Protein AF-A0A0U5NN83-F1 (afdb_monomer_lite)

Radius of gyration: 13.85 Å; chains: 1; bounding box: 35×32×36 Å

Structure (mmCIF, N/CA/C/O backbone):
data_AF-A0A0U5NN83-F1
#
_entry.id   AF-A0A0U5NN83-F1
#
loop_
_atom_site.group_PDB
_atom_site.id
_atom_site.type_symbol
_atom_site.label_atom_id
_atom_site.label_alt_id
_atom_site.label_comp_id
_atom_site.label_asym_id
_atom_site.label_entity_id
_atom_site.label_seq_id
_atom_site.pdbx_PDB_ins_code
_atom_site.Cartn_x
_atom_site.Cartn_y
_atom_site.Cartn_z
_atom_site.occupancy
_atom_site.B_iso_or_equiv
_atom_site.auth_seq_id
_atom_site.auth_comp_id
_atom_site.auth_asym_id
_atom_site.auth_atom_id
_atom_site.pdbx_PDB_model_num
ATOM 1 N N . MET A 1 1 ? 1.907 3.941 10.785 1.00 85.69 1 MET A N 1
ATOM 2 C CA . MET A 1 1 ? 0.434 3.971 10.517 1.00 85.69 1 MET A CA 1
ATOM 3 C C . MET A 1 1 ? 0.019 2.724 9.747 1.00 85.69 1 MET A C 1
ATOM 5 O O . MET A 1 1 ? 0.842 2.236 8.992 1.00 85.69 1 MET A O 1
ATOM 9 N N . LYS A 1 2 ? -1.228 2.244 9.859 1.00 88.69 2 LYS A N 1
ATOM 10 C CA . LYS A 1 2 ? -1.724 1.090 9.085 1.00 88.69 2 LYS A CA 1
ATOM 11 C C . LYS A 1 2 ? -2.921 1.436 8.216 1.00 88.69 2 LYS A C 1
ATOM 13 O O . LYS A 1 2 ? -3.808 2.194 8.622 1.00 88.69 2 LYS A O 1
ATOM 18 N N . PHE A 1 3 ? -2.979 0.804 7.053 1.00 90.69 3 PHE A N 1
ATOM 19 C CA . PHE A 1 3 ? -3.978 1.039 6.024 1.00 90.69 3 PHE A CA 1
ATOM 20 C C . PHE A 1 3 ? -4.608 -0.256 5.523 1.00 90.69 3 PHE A C 1
ATOM 22 O O . PHE A 1 3 ? -3.968 -1.305 5.490 1.00 90.69 3 PHE A O 1
ATOM 29 N N . ASN A 1 4 ? -5.848 -0.154 5.060 1.00 92.31 4 ASN A N 1
ATOM 30 C CA . ASN A 1 4 ? -6.529 -1.183 4.290 1.00 92.31 4 ASN A CA 1
ATOM 31 C C . ASN A 1 4 ? -6.712 -0.704 2.847 1.00 92.31 4 ASN A C 1
ATOM 33 O O . ASN A 1 4 ? -7.186 0.405 2.604 1.00 92.31 4 ASN A O 1
ATOM 37 N N . CYS A 1 5 ? -6.358 -1.542 1.878 1.00 94.31 5 CYS A N 1
ATOM 38 C CA . CYS A 1 5 ? -6.601 -1.251 0.474 1.00 94.31 5 CYS A CA 1
ATOM 39 C C . CYS A 1 5 ? -8.099 -1.406 0.158 1.00 94.31 5 CYS A C 1
ATOM 41 O O . CYS A 1 5 ? -8.672 -2.486 0.313 1.00 94.31 5 CYS A O 1
ATOM 43 N N . VAL A 1 6 ? -8.753 -0.353 -0.333 1.00 94.25 6 VAL A N 1
ATOM 44 C CA . VAL A 1 6 ? -10.208 -0.352 -0.586 1.00 94.25 6 VAL A CA 1
ATOM 45 C C . VAL A 1 6 ? -10.584 -0.730 -2.021 1.00 94.25 6 VAL A C 1
ATOM 47 O O . VAL A 1 6 ? -11.743 -1.069 -2.294 1.00 94.25 6 VAL A O 1
ATOM 50 N N . LYS A 1 7 ? -9.614 -0.714 -2.941 1.00 93.25 7 LYS A N 1
ATOM 51 C CA . LYS A 1 7 ? -9.805 -0.957 -4.376 1.00 93.25 7 LYS A CA 1
ATOM 52 C C . LYS A 1 7 ? -8.540 -1.548 -4.989 1.00 93.25 7 LYS A C 1
ATOM 54 O O . LYS A 1 7 ? -7.456 -1.043 -4.744 1.00 93.25 7 LYS A O 1
ATOM 59 N N . ASP A 1 8 ? -8.693 -2.563 -5.834 1.00 94.50 8 ASP A N 1
ATOM 60 C CA . ASP A 1 8 ? -7.564 -3.175 -6.538 1.00 94.50 8 ASP A CA 1
ATOM 61 C C . ASP A 1 8 ? -6.840 -2.175 -7.444 1.00 94.50 8 ASP A C 1
ATOM 63 O O . ASP A 1 8 ? -7.477 -1.429 -8.196 1.00 94.50 8 ASP A O 1
ATOM 67 N N . PHE A 1 9 ? -5.510 -2.229 -7.440 1.00 93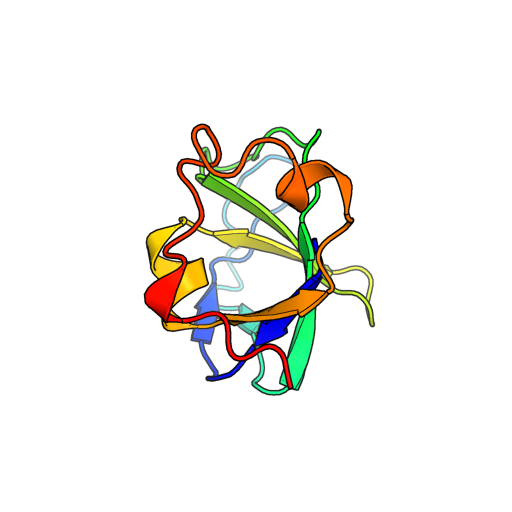.38 9 PHE A N 1
ATOM 68 C CA . PHE A 1 9 ? -4.675 -1.455 -8.353 1.00 93.38 9 PHE A CA 1
ATOM 69 C C . PHE A 1 9 ? -3.356 -2.163 -8.657 1.00 93.38 9 PHE A C 1
ATOM 71 O O . PHE A 1 9 ? -3.006 -3.158 -8.023 1.00 93.38 9 PHE A O 1
ATOM 78 N N . HIS A 1 10 ? -2.641 -1.664 -9.662 1.00 90.69 10 HIS A N 1
ATOM 79 C CA . HIS A 1 10 ? -1.344 -2.201 -10.065 1.00 90.69 10 HIS A CA 1
ATOM 80 C C . HIS A 1 10 ? -0.230 -1.217 -9.732 1.00 90.69 10 HIS A C 1
ATOM 82 O O . HIS A 1 10 ? -0.390 -0.007 -9.924 1.00 90.69 10 HIS A O 1
ATOM 88 N N . VAL A 1 11 ? 0.885 -1.746 -9.245 1.00 88.06 11 VAL A N 1
ATOM 89 C CA . VAL A 1 11 ? 2.127 -1.008 -9.015 1.00 88.06 11 VAL A CA 1
ATOM 90 C C . VAL A 1 11 ? 3.259 -1.653 -9.791 1.00 88.06 11 VAL A C 1
ATOM 92 O O . VAL A 1 11 ? 3.241 -2.862 -10.056 1.00 88.06 11 VAL A O 1
ATOM 95 N N . ASP A 1 12 ? 4.240 -0.834 -10.141 1.00 83.69 12 ASP A N 1
ATOM 96 C CA . ASP A 1 12 ? 5.486 -1.332 -10.695 1.00 83.69 12 ASP A CA 1
ATOM 97 C C . ASP A 1 12 ? 6.209 -2.162 -9.634 1.00 83.69 12 ASP A C 1
ATOM 99 O O . ASP A 1 12 ? 6.183 -1.848 -8.443 1.00 83.69 12 ASP A O 1
ATOM 103 N N . THR A 1 13 ? 6.794 -3.277 -10.067 1.00 79.81 13 THR A N 1
ATOM 104 C CA . THR A 1 13 ? 7.579 -4.136 -9.177 1.00 79.81 13 THR A CA 1
ATOM 105 C C . THR A 1 13 ? 9.018 -3.684 -9.260 1.00 79.81 13 THR A C 1
ATOM 107 O O . THR A 1 13 ? 9.611 -3.702 -10.340 1.00 79.81 13 THR A O 1
ATOM 110 N N . ILE A 1 14 ? 9.557 -3.265 -8.127 1.00 80.00 14 ILE A N 1
ATOM 111 C CA . ILE A 1 14 ? 10.880 -2.670 -8.023 1.00 80.00 14 ILE A CA 1
ATOM 112 C C . ILE A 1 14 ? 11.770 -3.649 -7.254 1.00 80.00 14 ILE A C 1
ATOM 114 O O . ILE A 1 14 ? 11.311 -4.272 -6.297 1.00 80.00 14 ILE A O 1
ATOM 118 N N . ASP A 1 15 ? 13.006 -3.842 -7.710 1.00 78.69 15 ASP A N 1
ATOM 119 C CA . ASP A 1 15 ? 13.990 -4.647 -6.987 1.00 78.69 15 ASP A CA 1
ATOM 120 C C . ASP A 1 15 ? 14.625 -3.870 -5.819 1.00 78.69 15 ASP A C 1
ATOM 122 O O . ASP A 1 15 ? 14.372 -2.685 -5.605 1.00 78.69 15 ASP A O 1
ATOM 126 N N . GLU A 1 16 ? 15.494 -4.534 -5.060 1.00 80.06 16 GLU A N 1
ATOM 127 C CA . GLU A 1 16 ? 16.206 -3.943 -3.915 1.00 80.06 16 GLU A CA 1
ATOM 128 C C . GLU A 1 16 ? 17.120 -2.760 -4.295 1.00 80.06 16 GLU A C 1
ATOM 130 O O . GLU A 1 16 ? 17.606 -2.047 -3.422 1.00 80.06 16 GLU A O 1
ATOM 135 N N . ASN A 1 17 ? 17.363 -2.536 -5.590 1.00 79.75 17 ASN A N 1
ATOM 136 C CA . ASN A 1 17 ? 18.187 -1.445 -6.101 1.00 79.75 17 ASN A CA 1
ATOM 137 C C . ASN A 1 17 ? 17.352 -0.294 -6.686 1.00 79.75 17 ASN A C 1
ATOM 139 O O . ASN A 1 17 ? 17.925 0.642 -7.246 1.00 79.75 17 ASN A O 1
ATOM 143 N N . GLY A 1 18 ? 16.019 -0.352 -6.605 1.00 72.12 18 GLY A N 1
ATOM 144 C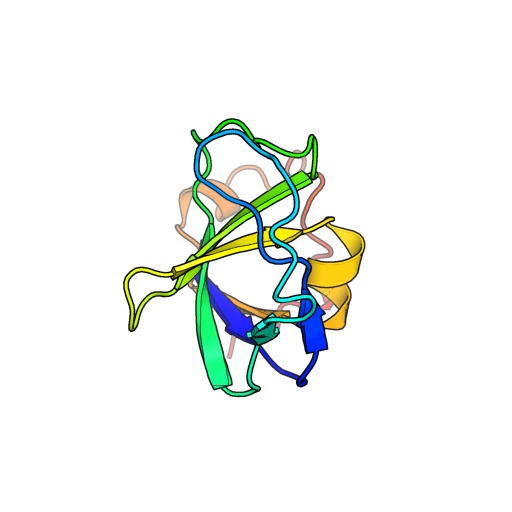 CA . GLY A 1 18 ? 15.160 0.681 -7.179 1.00 72.12 18 GLY A CA 1
ATOM 145 C C . GLY A 1 18 ? 14.895 0.523 -8.678 1.00 72.12 18 GLY A C 1
ATOM 146 O O . GLY A 1 18 ? 14.320 1.424 -9.292 1.00 72.12 18 GLY A O 1
ATOM 147 N N . PHE A 1 19 ? 15.282 -0.597 -9.301 1.00 77.44 19 PHE A N 1
ATOM 148 C CA . PHE A 1 19 ? 15.032 -0.829 -10.723 1.00 77.44 19 PHE A CA 1
ATOM 149 C C . PHE A 1 19 ? 13.709 -1.553 -10.954 1.00 77.44 19 PHE A C 1
ATOM 151 O O . PHE A 1 19 ? 13.385 -2.543 -10.299 1.00 77.44 19 PHE A O 1
ATOM 158 N N . CYS A 1 20 ? 12.952 -1.085 -11.949 1.00 76.19 20 CYS A N 1
ATOM 159 C CA . CYS A 1 20 ? 11.751 -1.773 -12.408 1.00 76.19 20 CYS A CA 1
ATOM 160 C C . CYS A 1 20 ? 12.121 -3.159 -12.947 1.00 76.19 20 CYS A C 1
ATOM 162 O O . CYS A 1 20 ? 12.906 -3.295 -13.889 1.00 76.19 20 CYS A O 1
ATOM 164 N N . THR A 1 21 ? 11.524 -4.190 -12.367 1.00 73.06 21 THR A N 1
ATOM 165 C CA . THR A 1 21 ? 11.643 -5.561 -12.859 1.00 73.06 21 THR A CA 1
ATOM 166 C C . THR A 1 21 ? 10.689 -5.769 -14.035 1.00 73.06 21 THR A C 1
ATOM 168 O O . THR A 1 21 ? 9.583 -5.240 -14.060 1.00 73.06 21 THR A O 1
ATOM 171 N N . HIS A 1 22 ? 11.110 -6.550 -15.034 1.00 61.41 22 HIS A N 1
ATOM 172 C CA . HIS A 1 22 ? 10.342 -6.783 -16.267 1.00 61.41 22 HIS A CA 1
ATOM 173 C C . HIS A 1 22 ? 8.992 -7.506 -16.052 1.00 61.41 22 HIS A C 1
ATOM 175 O O . HIS A 1 22 ? 8.170 -7.544 -16.973 1.00 61.41 22 HIS A O 1
ATOM 181 N N . GLU A 1 23 ? 8.744 -8.060 -14.859 1.00 61.78 23 GLU A N 1
ATOM 182 C CA . GLU A 1 23 ? 7.443 -8.583 -14.421 1.00 61.78 23 GLU A CA 1
ATOM 183 C C . GLU A 1 23 ? 6.519 -7.424 -14.016 1.00 61.78 23 GLU A C 1
ATOM 185 O O . GLU A 1 23 ? 6.129 -7.242 -12.865 1.00 61.78 23 GLU A O 1
ATOM 190 N N . ASN A 1 24 ? 6.204 -6.584 -15.000 1.00 56.69 24 ASN A N 1
ATOM 191 C CA . ASN A 1 24 ? 5.416 -5.382 -14.797 1.00 56.69 24 ASN A CA 1
ATOM 192 C C . ASN A 1 24 ? 4.029 -5.730 -14.241 1.00 56.69 24 ASN A C 1
ATOM 194 O O . ASN A 1 24 ? 3.290 -6.514 -14.844 1.00 56.69 24 ASN A O 1
ATOM 198 N N . ASN A 1 25 ? 3.641 -5.004 -13.190 1.00 70.00 25 ASN A N 1
ATOM 199 C CA . ASN A 1 25 ? 2.318 -4.956 -12.565 1.00 70.00 25 ASN A CA 1
ATOM 200 C C . ASN A 1 25 ? 2.055 -5.999 -11.481 1.00 70.00 25 ASN A C 1
ATOM 202 O O . ASN A 1 25 ? 1.267 -6.937 -11.645 1.00 70.00 25 ASN A O 1
ATOM 206 N N . ARG A 1 26 ? 2.593 -5.730 -10.292 1.00 84.50 26 ARG A N 1
ATOM 207 C CA . ARG A 1 26 ? 2.107 -6.378 -9.080 1.00 84.50 26 ARG A CA 1
ATOM 208 C C . ARG A 1 26 ? 0.734 -5.818 -8.729 1.00 84.50 26 ARG A C 1
ATOM 210 O O . ARG A 1 26 ? 0.534 -4.607 -8.635 1.00 84.50 26 ARG A O 1
ATOM 217 N N . ARG A 1 27 ? -0.238 -6.714 -8.557 1.00 91.19 27 ARG A N 1
ATOM 218 C CA . ARG A 1 27 ? -1.610 -6.353 -8.185 1.00 91.19 27 ARG A CA 1
ATOM 219 C C . ARG A 1 27 ? -1.732 -6.250 -6.671 1.00 91.19 27 ARG A C 1
ATOM 221 O O . ARG A 1 27 ? -1.713 -7.269 -5.980 1.00 91.19 27 ARG A O 1
ATOM 228 N N . VAL A 1 28 ? -1.959 -5.039 -6.180 1.00 92.81 28 VAL A N 1
ATOM 229 C CA . VAL A 1 28 ? -2.398 -4.790 -4.808 1.00 92.81 28 VAL A CA 1
ATOM 230 C C . VAL A 1 28 ? -3.892 -5.086 -4.737 1.00 92.81 28 VAL A C 1
ATOM 232 O O . VAL A 1 28 ? -4.688 -4.554 -5.515 1.00 92.81 28 VAL A O 1
ATOM 235 N N . ARG A 1 29 ? -4.273 -6.009 -3.852 1.00 94.12 29 ARG A N 1
ATOM 236 C CA . ARG A 1 29 ? -5.653 -6.496 -3.741 1.00 94.12 29 ARG A CA 1
ATOM 237 C C . ARG A 1 29 ? -6.424 -5.702 -2.699 1.00 94.12 29 ARG A C 1
ATOM 239 O O . ARG A 1 29 ? -5.922 -5.461 -1.606 1.00 94.12 29 ARG A O 1
ATOM 246 N N . LYS A 1 30 ? -7.681 -5.399 -2.984 1.00 95.19 30 LYS A N 1
ATOM 247 C CA . LYS A 1 30 ? -8.645 -4.911 -2.006 1.00 95.19 30 LYS A CA 1
ATOM 248 C C . LYS A 1 30 ? -8.686 -5.849 -0.798 1.00 95.19 30 LYS A C 1
ATOM 250 O O . LYS A 1 30 ? -8.739 -7.069 -0.956 1.00 95.19 30 LYS A O 1
ATOM 255 N N . GLY A 1 31 ? -8.687 -5.269 0.395 1.00 93.56 31 GLY A N 1
ATOM 256 C CA . GLY A 1 31 ? -8.633 -5.985 1.667 1.00 93.56 31 GLY A CA 1
ATOM 257 C C . GLY A 1 31 ? -7.218 -6.327 2.136 1.00 93.56 31 GLY A C 1
ATOM 258 O O . GLY A 1 31 ? -7.069 -6.858 3.232 1.00 93.56 31 GLY A O 1
ATOM 259 N N . SER A 1 32 ? -6.179 -6.070 1.329 1.00 94.62 32 SER A N 1
ATOM 260 C CA . SER A 1 32 ? -4.796 -6.191 1.805 1.00 94.62 32 SER A CA 1
ATOM 261 C C . SER A 1 32 ? -4.469 -5.059 2.776 1.00 94.62 32 SER A C 1
ATOM 263 O O . SER A 1 32 ? -4.919 -3.925 2.591 1.00 94.62 32 SER A O 1
ATOM 265 N N . MET A 1 33 ? -3.696 -5.381 3.813 1.00 94.94 33 MET A N 1
ATOM 266 C CA . MET A 1 33 ? -3.352 -4.451 4.882 1.00 94.94 33 MET A CA 1
ATOM 267 C C . MET A 1 33 ? -1.869 -4.114 4.834 1.00 94.94 33 MET A C 1
ATOM 269 O O . MET A 1 33 ? -1.036 -4.991 4.605 1.00 94.94 33 MET A O 1
ATOM 273 N N . TRP A 1 34 ? -1.566 -2.844 5.054 1.00 94.12 34 TRP A N 1
ATOM 274 C CA . TRP A 1 34 ? -0.245 -2.281 4.823 1.00 94.12 34 TRP A CA 1
ATOM 275 C C . TRP A 1 34 ? 0.153 -1.353 5.956 1.00 94.12 34 TRP A C 1
ATOM 277 O O . TRP A 1 34 ? -0.711 -0.724 6.566 1.00 94.12 34 TRP A O 1
ATOM 287 N N . GLU A 1 35 ? 1.445 -1.245 6.217 1.00 91.81 35 GLU A N 1
ATOM 288 C CA . GLU A 1 35 ? 2.016 -0.383 7.241 1.00 91.81 35 GLU A CA 1
ATOM 289 C C . GLU A 1 35 ? 2.967 0.633 6.618 1.00 91.81 35 GLU A C 1
ATOM 291 O O . GLU A 1 35 ? 3.732 0.306 5.718 1.00 91.81 35 GLU A O 1
ATOM 296 N N . LEU A 1 36 ? 2.869 1.882 7.074 1.00 89.56 36 LEU A N 1
ATOM 297 C CA . LEU A 1 36 ? 3.808 2.940 6.726 1.00 89.56 36 LEU A CA 1
ATOM 298 C C . LEU A 1 36 ? 5.126 2.717 7.450 1.00 89.56 36 LEU A C 1
ATOM 300 O O . LEU A 1 36 ? 5.139 2.740 8.683 1.00 89.56 36 LEU A O 1
ATOM 304 N N . GLU A 1 37 ? 6.206 2.629 6.686 1.00 84.56 37 GLU A N 1
ATOM 305 C CA . GLU A 1 37 ? 7.558 2.705 7.220 1.00 84.56 37 GLU A CA 1
ATOM 306 C C . GLU A 1 37 ? 8.047 4.162 7.149 1.00 84.56 37 GLU A C 1
ATOM 308 O O . GLU A 1 37 ? 8.355 4.681 6.077 1.00 84.56 37 GLU A O 1
ATOM 313 N N . GLU A 1 38 ? 8.047 4.860 8.289 1.00 71.81 38 GLU A N 1
ATOM 314 C CA . GLU A 1 38 ? 8.319 6.309 8.356 1.00 71.81 38 GLU A CA 1
ATOM 315 C C . GLU A 1 38 ? 9.809 6.658 8.197 1.00 71.81 38 GLU A C 1
ATOM 317 O O . GLU A 1 38 ? 10.136 7.747 7.727 1.00 71.81 38 GLU A O 1
ATOM 322 N N . ASP A 1 39 ? 10.702 5.725 8.533 1.00 71.50 39 ASP A N 1
ATOM 323 C CA . ASP A 1 39 ? 12.158 5.921 8.505 1.00 71.50 39 ASP A CA 1
ATOM 324 C C . ASP A 1 39 ? 12.824 5.387 7.220 1.00 71.50 39 ASP A C 1
ATOM 326 O O . ASP A 1 39 ? 14.053 5.394 7.099 1.00 71.50 39 ASP A O 1
ATOM 330 N N . CYS A 1 40 ? 12.033 4.925 6.246 1.00 71.19 40 CYS A N 1
ATOM 331 C CA . CYS A 1 40 ? 12.546 4.306 5.028 1.00 71.19 40 CYS A CA 1
ATOM 332 C C . CYS A 1 40 ? 12.771 5.325 3.905 1.00 71.19 40 CYS A C 1
ATOM 334 O O . CYS A 1 40 ? 11.916 6.158 3.596 1.00 71.19 40 CYS A O 1
ATOM 336 N N . ILE A 1 41 ? 13.937 5.242 3.261 1.00 72.44 41 ILE A N 1
ATOM 337 C CA . ILE A 1 41 ? 14.233 5.996 2.041 1.00 72.44 41 ILE A CA 1
ATOM 338 C C . ILE A 1 41 ? 13.611 5.236 0.871 1.00 72.44 41 ILE A C 1
ATOM 340 O O . ILE A 1 41 ? 13.959 4.081 0.639 1.00 72.44 41 ILE A O 1
ATOM 344 N N . THR A 1 42 ? 12.739 5.894 0.104 1.00 78.75 42 THR A N 1
ATOM 345 C CA . THR A 1 42 ? 12.170 5.284 -1.100 1.00 78.75 42 THR A CA 1
ATOM 346 C C . THR A 1 42 ? 13.239 5.094 -2.176 1.00 78.75 42 THR A C 1
ATOM 348 O O . THR A 1 42 ? 14.017 5.999 -2.489 1.00 78.75 42 THR A O 1
ATOM 351 N N . LEU A 1 43 ? 13.276 3.904 -2.767 1.00 75.31 43 LEU A N 1
ATOM 352 C CA . LEU A 1 43 ? 14.230 3.517 -3.802 1.00 75.31 43 LEU A CA 1
ATOM 353 C C . LEU A 1 43 ? 13.901 4.154 -5.158 1.00 75.31 43 LEU A C 1
ATOM 355 O O . LEU A 1 43 ? 14.795 4.403 -5.964 1.00 75.31 43 LEU A O 1
ATOM 359 N N . THR A 1 44 ? 12.626 4.453 -5.408 1.00 74.38 44 THR A N 1
ATOM 360 C CA . THR A 1 44 ? 12.152 5.068 -6.660 1.00 74.38 44 THR A CA 1
ATOM 361 C C . THR A 1 44 ? 11.977 6.580 -6.596 1.00 74.38 44 THR A C 1
ATOM 363 O O . THR A 1 44 ? 11.672 7.207 -7.612 1.00 74.38 44 THR A O 1
ATOM 366 N N . GLY A 1 45 ? 12.154 7.182 -5.417 1.00 76.19 45 GLY A N 1
ATOM 367 C CA . GLY A 1 45 ? 11.804 8.582 -5.173 1.00 76.19 45 GLY A CA 1
ATOM 368 C C . GLY A 1 45 ? 10.297 8.823 -5.034 1.00 76.19 45 GLY A C 1
ATOM 369 O O . GLY A 1 45 ? 9.852 9.963 -5.159 1.00 76.19 45 GLY A O 1
ATOM 370 N N . ALA A 1 46 ? 9.505 7.770 -4.800 1.00 81.44 46 ALA A N 1
ATOM 371 C CA . ALA A 1 46 ? 8.105 7.894 -4.409 1.00 81.44 46 ALA A CA 1
ATOM 372 C C . ALA A 1 46 ? 7.957 8.556 -3.027 1.00 81.44 46 ALA A C 1
ATOM 374 O O . ALA A 1 46 ? 8.911 8.649 -2.256 1.00 81.44 46 ALA A O 1
ATOM 375 N N . ASP A 1 47 ? 6.739 8.981 -2.692 1.00 83.94 47 ASP A N 1
ATOM 376 C CA . ASP A 1 47 ? 6.486 9.684 -1.430 1.00 83.94 47 ASP A CA 1
ATOM 377 C C . ASP A 1 47 ? 6.465 8.756 -0.207 1.00 83.94 47 ASP A C 1
ATOM 379 O O . ASP A 1 47 ? 6.706 9.215 0.907 1.00 83.94 47 ASP A O 1
ATOM 383 N N . LEU A 1 48 ? 6.081 7.489 -0.395 1.00 87.81 48 LEU A N 1
ATOM 384 C CA . LEU A 1 48 ? 5.749 6.557 0.681 1.00 87.81 48 LEU A CA 1
ATOM 385 C C . LEU A 1 48 ? 6.286 5.157 0.404 1.00 87.81 48 LEU A C 1
ATOM 387 O O . LEU A 1 48 ? 6.105 4.651 -0.705 1.00 87.81 48 LEU A O 1
ATOM 391 N N . HIS A 1 49 ? 6.816 4.516 1.445 1.00 90.81 49 HIS A N 1
ATOM 392 C CA . HIS A 1 49 ? 7.126 3.089 1.489 1.00 90.81 49 HIS A CA 1
ATOM 393 C C . HIS A 1 49 ? 6.096 2.369 2.373 1.00 90.81 49 HIS A C 1
ATOM 395 O O . HIS A 1 49 ? 5.878 2.756 3.523 1.00 90.81 49 HIS A O 1
ATOM 401 N N . LEU A 1 50 ? 5.419 1.358 1.824 1.00 91.06 50 LEU A N 1
ATOM 402 C CA . LEU A 1 50 ? 4.413 0.570 2.532 1.00 91.06 50 LEU A CA 1
ATOM 403 C C . LEU A 1 50 ? 4.792 -0.910 2.559 1.00 91.06 50 LEU A C 1
ATOM 405 O O . LEU A 1 50 ? 4.937 -1.526 1.502 1.00 91.06 50 LEU A O 1
ATOM 409 N N . GLU A 1 51 ? 4.819 -1.510 3.744 1.00 93.12 51 GLU A N 1
ATOM 410 C CA . GLU A 1 51 ? 5.042 -2.945 3.932 1.00 93.12 51 GLU A CA 1
ATOM 411 C C . GLU A 1 51 ? 3.718 -3.706 4.089 1.00 93.12 51 GLU A C 1
ATOM 413 O O . GLU A 1 51 ? 2.790 -3.248 4.757 1.00 93.12 51 GLU A O 1
ATOM 418 N N . ASN A 1 52 ? 3.590 -4.880 3.469 1.00 92.81 52 ASN A N 1
ATOM 419 C CA . ASN A 1 52 ? 2.408 -5.731 3.599 1.00 92.81 52 ASN A CA 1
ATOM 420 C C . ASN A 1 52 ? 2.419 -6.439 4.960 1.00 92.81 52 ASN A C 1
ATOM 422 O O . ASN A 1 52 ? 3.262 -7.292 5.214 1.00 92.81 52 ASN A O 1
ATOM 426 N N . LEU A 1 53 ? 1.400 -6.199 5.785 1.00 90.88 53 LEU A N 1
ATOM 427 C CA . LEU A 1 53 ? 1.287 -6.785 7.128 1.00 90.88 53 LEU A CA 1
ATOM 428 C C . LEU A 1 53 ? 1.116 -8.312 7.144 1.00 90.88 53 LEU A C 1
ATOM 430 O O . LEU A 1 53 ? 1.258 -8.951 8.184 1.00 90.88 53 LEU A O 1
ATOM 434 N N . THR A 1 54 ? 0.737 -8.903 6.013 1.00 88.00 54 THR A N 1
ATOM 435 C CA . THR A 1 54 ? 0.443 -10.339 5.881 1.00 88.00 54 THR A CA 1
ATOM 436 C C . THR A 1 54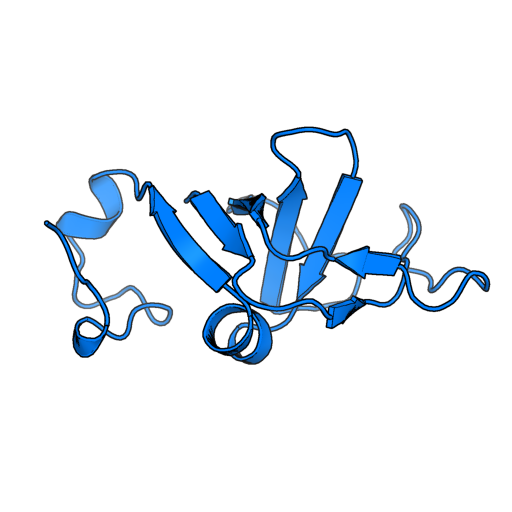 ? 1.465 -11.089 5.029 1.00 88.00 54 THR A C 1
ATOM 438 O O . THR A 1 54 ? 1.296 -12.285 4.786 1.00 88.00 54 THR A O 1
ATOM 441 N N . GLY A 1 55 ? 2.518 -10.411 4.568 1.00 84.31 55 GLY A N 1
ATOM 442 C CA . GLY A 1 55 ? 3.525 -10.974 3.675 1.00 84.31 55 GLY A CA 1
ATOM 443 C C . GLY A 1 55 ? 4.897 -10.337 3.870 1.00 84.31 55 GLY A C 1
ATOM 444 O O . GLY A 1 55 ? 5.127 -9.615 4.825 1.00 84.31 55 GLY A O 1
ATOM 445 N N . THR A 1 56 ? 5.819 -10.624 2.954 1.00 83.81 56 THR A N 1
ATOM 446 C CA . THR A 1 56 ? 7.182 -10.052 2.933 1.00 83.81 56 THR A CA 1
ATOM 447 C C . THR A 1 56 ? 7.334 -9.010 1.832 1.00 83.81 56 THR A C 1
ATOM 449 O O . THR A 1 56 ? 8.413 -8.808 1.285 1.00 83.81 56 THR A O 1
ATOM 452 N N . GLU A 1 57 ? 6.214 -8.462 1.383 1.00 88.06 57 GLU A N 1
ATOM 453 C CA . GLU A 1 57 ? 6.167 -7.670 0.176 1.00 88.06 57 GLU A CA 1
ATOM 454 C C . GLU A 1 57 ? 5.980 -6.193 0.528 1.00 88.06 57 GLU A C 1
ATOM 456 O O . GLU A 1 57 ? 5.128 -5.872 1.349 1.00 88.06 57 GLU A O 1
ATOM 461 N N . TRP A 1 58 ? 6.670 -5.292 -0.160 1.00 90.44 58 TRP A N 1
ATOM 462 C CA . TRP A 1 58 ? 6.526 -3.847 0.027 1.00 90.44 58 TRP A CA 1
ATOM 463 C C . TRP A 1 58 ? 6.148 -3.157 -1.284 1.00 90.44 58 TRP A C 1
ATOM 465 O O . TRP A 1 58 ? 6.237 -3.760 -2.359 1.00 90.44 58 TRP A O 1
ATOM 475 N N . ILE A 1 59 ? 5.634 -1.933 -1.201 1.00 90.62 59 ILE A N 1
ATOM 476 C CA . ILE A 1 59 ? 5.320 -1.088 -2.355 1.00 90.62 59 ILE A CA 1
ATOM 477 C C . IL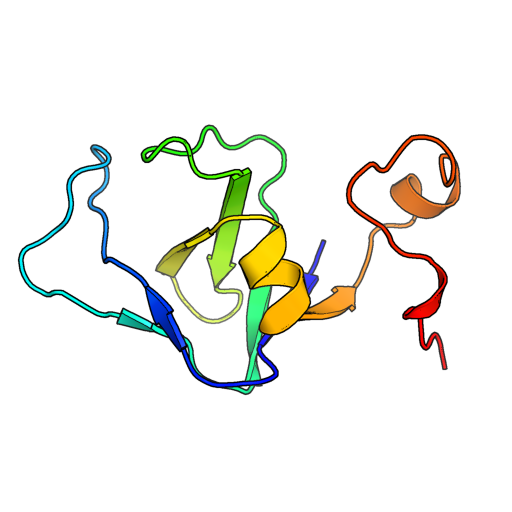E A 1 59 ? 5.728 0.349 -2.078 1.00 90.62 59 ILE A C 1
ATOM 479 O O . ILE A 1 59 ? 5.624 0.837 -0.956 1.00 90.62 59 ILE A O 1
ATOM 483 N N . GLU A 1 60 ? 6.106 1.044 -3.141 1.00 90.06 60 GLU A N 1
ATOM 484 C CA . GLU A 1 60 ? 6.348 2.47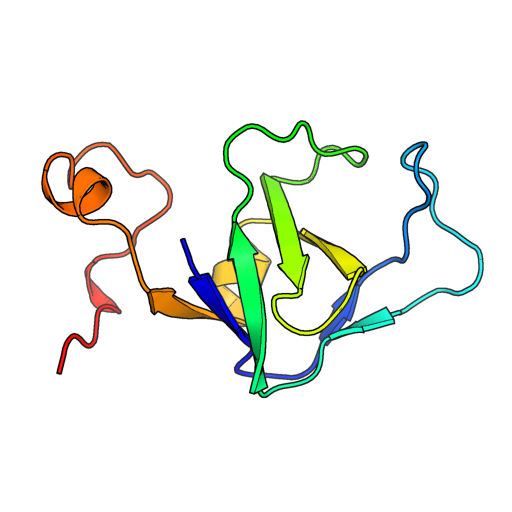7 -3.111 1.00 90.06 60 GLU A CA 1
ATOM 485 C C . GLU A 1 60 ? 5.276 3.203 -3.914 1.00 90.06 60 GLU A C 1
ATOM 487 O O . GLU A 1 60 ? 5.007 2.871 -5.072 1.00 90.06 60 GLU A O 1
ATOM 492 N N . ILE A 1 61 ? 4.608 4.169 -3.284 1.00 89.00 61 ILE A N 1
ATOM 493 C CA . ILE A 1 61 ? 3.493 4.897 -3.894 1.00 89.00 61 ILE A CA 1
ATOM 494 C C . ILE A 1 61 ? 3.544 6.388 -3.561 1.00 89.00 61 ILE A C 1
ATOM 496 O O . ILE A 1 61 ? 4.089 6.812 -2.549 1.00 89.00 61 ILE A O 1
ATOM 500 N N . SER A 1 62 ? 2.930 7.203 -4.414 1.00 89.19 62 SER A N 1
ATOM 501 C CA . SER A 1 62 ? 2.689 8.621 -4.126 1.00 89.19 62 SER A CA 1
ATOM 502 C C . SER A 1 62 ? 1.590 8.812 -3.073 1.00 89.19 62 SER A C 1
ATOM 504 O O . SER A 1 62 ? 0.685 7.971 -2.979 1.00 89.19 62 SER A O 1
ATOM 506 N N . LYS A 1 63 ? 1.545 9.980 -2.422 1.00 85.25 63 LYS A N 1
ATOM 507 C CA . LYS A 1 63 ? 0.442 10.344 -1.506 1.00 85.25 63 LYS A CA 1
ATOM 508 C C . LYS A 1 63 ? -0.932 10.322 -2.182 1.00 85.25 63 LYS A C 1
ATOM 510 O O . LYS A 1 63 ? -1.913 9.908 -1.573 1.00 85.25 63 LYS A O 1
ATOM 515 N N . GLU A 1 64 ? -1.006 10.731 -3.449 1.00 88.00 64 GLU A N 1
ATOM 516 C CA . GLU A 1 64 ? -2.256 10.746 -4.226 1.00 88.00 64 GLU A CA 1
ATOM 517 C C . GLU A 1 64 ? -2.864 9.344 -4.337 1.00 88.00 64 GLU A C 1
ATOM 519 O O . GLU A 1 64 ? -4.048 9.140 -4.071 1.00 88.00 64 GLU A O 1
ATOM 524 N N . ARG A 1 65 ? -2.027 8.348 -4.649 1.00 89.94 65 ARG A N 1
ATOM 525 C CA . ARG A 1 65 ? -2.439 6.940 -4.687 1.00 89.94 65 ARG A CA 1
ATOM 526 C C . ARG A 1 65 ? -2.822 6.407 -3.310 1.00 89.94 65 ARG A C 1
ATOM 528 O O . ARG A 1 65 ? -3.755 5.614 -3.231 1.00 89.94 65 ARG A O 1
ATOM 535 N N . LEU A 1 66 ? -2.159 6.836 -2.234 1.00 90.06 66 LEU A N 1
ATOM 536 C CA . LEU A 1 66 ? -2.588 6.468 -0.882 1.00 90.06 66 LEU A CA 1
ATOM 537 C C . LEU A 1 66 ? -4.035 6.929 -0.638 1.00 90.06 66 LEU A C 1
ATOM 539 O O . LEU A 1 66 ? -4.879 6.121 -0.263 1.00 90.06 66 LEU A O 1
ATOM 543 N N . LEU A 1 67 ? -4.335 8.197 -0.930 1.00 87.69 67 LEU A N 1
ATOM 544 C CA . LEU A 1 67 ? -5.668 8.784 -0.749 1.00 87.69 67 LEU A CA 1
ATOM 545 C C . LEU A 1 67 ? -6.746 8.140 -1.634 1.00 87.69 67 LEU A C 1
ATOM 547 O O . LEU A 1 67 ? -7.906 8.071 -1.232 1.00 87.69 67 LEU A O 1
ATOM 551 N N . GLU A 1 68 ? -6.391 7.684 -2.838 1.00 90.81 68 GLU A N 1
ATOM 552 C CA . GLU A 1 68 ? -7.343 7.042 -3.752 1.00 90.81 68 GLU A CA 1
ATOM 553 C C . GLU A 1 68 ? -7.625 5.573 -3.387 1.00 90.81 68 GLU A C 1
ATOM 555 O O . GLU A 1 68 ? -8.765 5.113 -3.504 1.00 90.81 68 GLU A O 1
ATOM 560 N N . TYR A 1 69 ? -6.597 4.817 -2.986 1.00 93.44 69 TYR A N 1
ATOM 561 C CA . TYR A 1 69 ? -6.669 3.353 -2.900 1.00 93.44 69 TYR A CA 1
ATOM 562 C C . TYR A 1 69 ? -6.689 2.793 -1.479 1.00 93.44 69 TYR A C 1
ATOM 564 O O . TYR A 1 69 ? -6.931 1.590 -1.325 1.00 93.44 69 TYR A O 1
ATOM 572 N N . PHE A 1 70 ? -6.475 3.618 -0.453 1.00 91.12 70 PHE A N 1
ATOM 573 C CA . PHE A 1 70 ? -6.356 3.164 0.929 1.00 91.12 70 PHE A CA 1
ATOM 574 C C . PHE A 1 70 ? -7.230 3.950 1.902 1.00 91.12 70 PHE A C 1
ATOM 576 O O . PHE A 1 70 ? -7.475 5.142 1.745 1.00 91.12 70 PHE A O 1
ATOM 583 N N . GLU A 1 71 ? -7.656 3.262 2.957 1.00 89.12 71 GLU A N 1
ATOM 584 C CA . GLU A 1 71 ? -8.245 3.864 4.150 1.00 89.12 71 GLU A CA 1
ATOM 585 C C . GLU A 1 71 ? -7.365 3.572 5.369 1.00 89.12 71 GLU A C 1
ATOM 587 O O . GLU A 1 71 ? -6.754 2.507 5.466 1.00 89.12 71 GLU A O 1
ATOM 592 N N . VAL A 1 72 ? -7.289 4.516 6.306 1.00 87.19 72 VAL A N 1
ATOM 593 C CA . VAL A 1 72 ? -6.545 4.336 7.560 1.00 87.19 72 VAL A CA 1
ATOM 594 C C . VAL A 1 72 ? -7.328 3.398 8.474 1.00 87.19 72 VAL A C 1
ATOM 596 O O . VAL A 1 72 ? -8.498 3.651 8.753 1.00 87.19 72 VAL A O 1
ATOM 599 N N . ILE A 1 73 ? -6.672 2.352 8.975 1.00 88.12 73 ILE A N 1
ATOM 600 C CA . ILE A 1 73 ? -7.256 1.419 9.953 1.00 88.12 73 ILE A CA 1
ATOM 601 C C . ILE A 1 73 ? -6.634 1.556 11.343 1.00 88.12 73 ILE A C 1
ATOM 603 O O . ILE A 1 73 ? -7.305 1.293 12.336 1.00 88.12 73 ILE A O 1
ATOM 607 N N . GLU A 1 74 ? -5.382 2.010 11.435 1.00 83.00 74 GLU A N 1
ATOM 608 C CA . GLU A 1 74 ? -4.719 2.287 12.709 1.00 83.00 74 GLU A CA 1
ATOM 609 C C . GLU A 1 74 ? -3.761 3.473 12.561 1.00 83.00 74 GLU A C 1
ATOM 611 O O . GLU A 1 74 ? -2.982 3.562 11.611 1.00 83.00 74 GLU A O 1
ATOM 616 N N . CYS A 1 75 ? -3.803 4.393 13.519 1.00 74.56 75 CYS A N 1
ATOM 617 C CA . CYS A 1 75 ? -2.874 5.510 13.613 1.00 74.56 75 CYS A CA 1
ATOM 618 C C . CYS A 1 75 ? -2.353 5.568 15.043 1.00 74.56 75 CYS A C 1
ATOM 620 O O . CYS A 1 75 ? -3.154 5.626 15.978 1.00 74.56 75 CYS A O 1
ATOM 622 N N . GLU A 1 76 ? -1.033 5.578 15.220 1.00 60.38 76 GLU A N 1
ATOM 623 C CA . GLU A 1 76 ? -0.465 5.757 16.550 1.00 60.38 76 GLU A CA 1
ATOM 624 C C . GLU A 1 76 ? -0.786 7.159 17.086 1.00 60.38 76 GLU A C 1
ATOM 626 O O . GLU A 1 76 ? -0.823 8.154 16.353 1.00 60.38 76 GLU A O 1
ATOM 631 N N . GLU A 1 77 ? -1.056 7.236 18.390 1.00 52.12 77 GLU A N 1
ATOM 632 C CA . GLU A 1 77 ? -1.585 8.428 19.059 1.00 52.12 77 GLU A CA 1
ATOM 633 C C . GLU A 1 77 ? -0.660 9.653 19.001 1.00 52.12 77 GLU A C 1
ATOM 635 O O . GLU A 1 77 ? -1.114 10.765 19.276 1.00 52.12 77 GLU A O 1
ATOM 640 N N . GLN A 1 78 ? 0.612 9.502 18.620 1.00 48.16 78 GLN A N 1
ATOM 641 C CA . GLN A 1 78 ? 1.525 10.640 18.470 1.00 48.16 78 GLN A CA 1
ATOM 642 C C . GLN A 1 78 ? 1.122 11.585 17.328 1.00 48.16 78 GLN A C 1
ATOM 644 O O . GLN A 1 78 ? 1.300 12.792 17.468 1.00 48.16 78 GLN A O 1
ATOM 649 N N . CYS A 1 79 ? 0.417 11.106 16.296 1.00 47.94 79 CYS A N 1
ATOM 650 C CA . CYS A 1 79 ? -0.187 11.984 15.284 1.00 47.94 79 CYS A CA 1
ATOM 651 C C . CYS A 1 79 ? -1.437 12.746 15.774 1.00 47.94 79 CYS A C 1
ATOM 653 O O . CYS A 1 79 ? -1.868 13.695 15.122 1.00 47.94 79 CYS A O 1
ATOM 655 N N . ARG A 1 80 ? -2.026 12.397 16.934 1.00 45.50 80 ARG A N 1
ATOM 656 C CA . ARG A 1 80 ? -3.190 13.124 17.492 1.00 45.50 80 ARG A CA 1
ATOM 657 C C . ARG A 1 80 ? -2.821 14.459 18.141 1.00 45.50 80 ARG A C 1
ATOM 659 O O . ARG A 1 80 ? -3.720 15.264 18.377 1.00 45.50 80 ARG A O 1
ATOM 666 N N . LYS A 1 81 ? -1.548 14.692 18.487 1.00 41.69 81 LYS A N 1
ATOM 667 C CA . LYS A 1 81 ? -1.128 15.899 19.226 1.00 41.69 81 LYS A CA 1
ATOM 668 C C . LYS A 1 81 ? -0.633 17.036 18.332 1.00 41.69 81 LYS A C 1
ATOM 670 O O . LYS A 1 81 ? -0.800 18.185 18.722 1.00 41.69 81 LYS A O 1
ATOM 675 N N . ASP A 1 82 ? -0.178 16.736 17.117 1.00 36.66 82 ASP A N 1
ATOM 676 C CA . ASP A 1 82 ? 0.282 17.724 16.130 1.00 36.66 82 ASP A CA 1
ATOM 677 C C . ASP A 1 82 ? -0.591 17.717 14.864 1.00 36.66 82 ASP A C 1
ATOM 679 O O . ASP A 1 82 ? -0.118 17.661 13.729 1.00 36.66 82 ASP A O 1
ATOM 683 N N . VAL A 1 83 ? -1.909 17.834 15.065 1.00 44.38 83 VAL A N 1
ATOM 684 C CA . VAL A 1 83 ? -2.942 17.925 14.007 1.00 44.38 83 VAL A CA 1
ATOM 685 C C . VAL A 1 83 ? -2.707 19.102 13.035 1.00 44.38 83 VAL A C 1
ATOM 687 O O . VAL A 1 83 ? -3.337 19.171 11.985 1.00 44.38 83 VAL A O 1
ATOM 690 N N . CYS A 1 84 ? -1.771 20.008 13.335 1.00 37.72 84 CYS A N 1
ATOM 691 C CA . CYS A 1 84 ? -1.415 21.141 12.480 1.00 37.72 84 CYS A CA 1
ATOM 692 C C . CYS A 1 84 ? -0.169 20.935 11.597 1.00 37.72 84 CYS A C 1
ATOM 694 O O . CYS A 1 84 ? 0.134 21.841 10.827 1.00 37.72 84 CYS A O 1
ATOM 696 N N . SER A 1 85 ? 0.557 19.812 11.689 1.00 37.84 85 SER A N 1
ATOM 697 C CA . SER A 1 85 ? 1.800 19.608 10.910 1.00 37.84 85 SER A CA 1
ATOM 698 C C . SER A 1 85 ? 1.858 18.290 10.135 1.00 37.84 85 SER A C 1
ATOM 700 O O . SER A 1 85 ? 2.882 17.976 9.529 1.00 37.84 85 SER A O 1
ATOM 702 N N . CYS A 1 86 ? 0.783 17.505 10.128 1.00 43.28 86 CYS A N 1
ATOM 703 C CA . CYS A 1 86 ? 0.719 16.336 9.269 1.00 43.28 86 CYS A CA 1
ATOM 704 C C . CYS A 1 86 ? 0.204 16.770 7.891 1.00 43.28 86 CYS A C 1
ATOM 706 O O . CYS A 1 86 ? -0.998 16.735 7.633 1.00 43.28 86 CYS A O 1
ATOM 708 N N . ASP A 1 87 ? 1.112 17.134 6.982 1.00 47.88 87 ASP A N 1
ATOM 709 C CA . ASP A 1 87 ? 0.815 17.432 5.564 1.00 47.88 87 ASP A CA 1
ATOM 710 C C . ASP A 1 87 ? 0.192 16.233 4.801 1.00 47.88 87 ASP A C 1
ATOM 712 O O . ASP A 1 87 ? 0.015 16.266 3.583 1.00 47.88 87 ASP A O 1
ATOM 716 N N . PHE A 1 88 ? -0.102 15.139 5.508 1.00 45.22 88 PHE A N 1
ATOM 717 C CA . PHE A 1 88 ? -0.691 13.901 5.018 1.00 45.22 88 PHE A CA 1
ATOM 718 C C . PHE A 1 88 ? -2.183 13.734 5.343 1.00 45.22 88 PHE A C 1
ATOM 720 O O . PHE A 1 88 ? -2.805 12.825 4.798 1.00 45.22 88 PHE A O 1
ATOM 727 N N . TRP A 1 89 ? -2.773 14.556 6.220 1.00 52.81 89 TRP A N 1
ATOM 728 C CA . TRP A 1 89 ? -4.097 14.272 6.792 1.00 52.81 89 TRP A CA 1
ATOM 729 C C . TRP A 1 89 ? -5.176 15.291 6.386 1.00 52.81 89 TRP A C 1
ATOM 731 O O . TRP A 1 89 ? -5.195 16.419 6.872 1.00 52.81 89 TRP A O 1
ATOM 741 N N . ASP A 1 90 ? -6.158 14.865 5.574 1.00 49.25 90 ASP A N 1
ATOM 742 C CA . ASP A 1 90 ? -7.470 15.532 5.501 1.00 49.25 90 ASP A CA 1
ATOM 743 C C . ASP A 1 90 ? -8.370 14.975 6.611 1.00 49.25 90 ASP A C 1
ATOM 745 O O . ASP A 1 90 ? -8.967 13.899 6.504 1.00 49.25 90 ASP A O 1
ATOM 749 N N . THR A 1 91 ? -8.473 15.732 7.701 1.00 48.41 91 THR A N 1
ATOM 750 C CA . THR A 1 91 ? -9.279 15.412 8.889 1.00 48.41 91 THR A CA 1
ATOM 751 C C . THR A 1 91 ? -10.773 15.222 8.594 1.00 48.4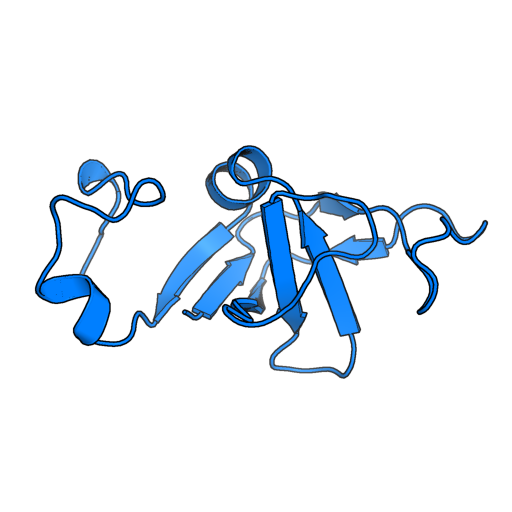1 91 THR A C 1
ATOM 753 O O . THR A 1 91 ? -11.497 14.702 9.442 1.00 48.41 91 THR A O 1
ATOM 756 N N . ARG A 1 92 ? -11.255 15.571 7.390 1.00 46.56 92 ARG A N 1
ATOM 757 C CA . ARG A 1 92 ? -12.655 15.389 6.963 1.00 46.56 92 ARG A CA 1
ATOM 758 C C . ARG A 1 92 ? -13.055 13.942 6.680 1.00 46.56 92 ARG A C 1
ATOM 760 O O . ARG A 1 92 ? -14.244 13.637 6.740 1.00 46.56 92 ARG A O 1
ATOM 767 N N . ASN A 1 93 ? -12.100 13.058 6.392 1.00 44.16 93 ASN A N 1
ATOM 768 C CA . ASN A 1 93 ? -12.380 11.655 6.052 1.00 44.16 93 ASN A CA 1
ATOM 769 C C . ASN A 1 93 ? -12.167 10.686 7.223 1.00 44.16 93 ASN A C 1
ATOM 771 O O . ASN A 1 93 ? -12.330 9.476 7.071 1.00 44.16 93 ASN A O 1
ATOM 775 N N . CYS A 1 94 ? -11.848 11.204 8.410 1.00 45.47 94 CYS A N 1
ATOM 776 C CA . CYS A 1 94 ? -11.676 10.393 9.604 1.00 45.47 94 CYS A CA 1
ATOM 777 C C . CYS A 1 94 ? -13.049 9.960 10.149 1.00 45.47 94 CYS A C 1
ATOM 779 O O . CYS A 1 94 ? -13.672 10.659 10.948 1.00 45.47 94 CYS A O 1
ATOM 781 N N . LYS A 1 95 ? -13.546 8.798 9.712 1.00 37.88 95 LYS A N 1
ATOM 782 C CA . LYS A 1 95 ? -14.648 8.109 10.395 1.00 37.88 95 LYS A CA 1
ATOM 783 C C . LYS A 1 95 ? -14.076 7.277 11.540 1.00 37.88 95 LYS A C 1
ATOM 785 O O . LYS A 1 95 ? -13.885 6.075 11.404 1.00 37.88 95 LYS A O 1
ATOM 790 N N . LEU A 1 96 ? -13.788 7.934 12.660 1.00 40.84 96 LEU A N 1
ATOM 791 C CA . LEU A 1 96 ? -13.611 7.243 13.937 1.00 40.84 96 LEU A CA 1
ATOM 792 C C . LEU A 1 96 ? -15.004 6.876 14.454 1.00 40.84 96 LEU A C 1
ATOM 794 O O . LEU A 1 96 ? -15.833 7.766 14.656 1.00 40.84 96 LEU A O 1
ATOM 798 N N . HIS A 1 97 ? -15.270 5.577 14.576 1.00 36.97 97 HIS A N 1
ATOM 799 C CA . HIS A 1 97 ? -16.534 5.040 15.074 1.00 36.97 97 HIS A CA 1
ATOM 800 C C . HIS A 1 97 ? -16.479 4.751 16.572 1.00 36.97 97 HIS A C 1
ATOM 802 O O . HIS A 1 97 ? -15.386 4.378 17.055 1.00 36.97 97 HIS A O 1
#

pLDDT: mean 75.92, std 18.6, range [36.66, 95.19]

Secondary structure (DSSP, 8-state):
-EEEE-S-EEE--B-TTSPBPSS--EEEPTT-EEEE-TTPPPSS--SEEEEETTSS-EEEE-HHHHHHHEEEEE--GGGGT-TTT-TT--GGG----

Foldseek 3Di:
DKKFFQAKDWAFDADPQRDGDPVGTDIDDGGWMWDWDPPDDDNPPAPTWIATPVDRDIGGHHLVCCVVTIDDPDDPCVCVPCVPPPPSDDPVPDPDD

Sequence (97 aa):
MKFNCVKDFHVDTIDENGFCTHENNRRVRKGSMWELEEDCITLTGADLHLENLTGTEWIEISKERLLEYFEVIECEEQCRKDVCSCDFWDTRNCKLH